Protein AF-A0AAE9XG10-F1 (afdb_monomer_lite)

Secondary structure (DSSP, 8-state):
------HHHHHHHHHHHHH-SS-HHHHHHHHT--TTHHHHHHHHTT-GGGS-GGGSSS----TT----HHHHHHHHHHHHHH--

InterPro domains:
  IPR009057 Homedomain-like superfamily [SSF46689] (3-81)

Sequence (84 aa):
MSKHLTDSERLHIVKEYLGSTRSKYAIEKKYNIAQGLIKDWLRKFGLEYKIIPEQTMEASPNPNSDLTPGEKEELEQLRKKFVS

Radius of gyration: 20.31 Å; chains: 1; bounding box: 56×29×38 Å

Foldseek 3Di:
DADDDDPVRLVVLLVCVLVDPDDQVVSCVVVVHDPCVSVVVCVVVVVNPVPDCPVVPPDPPPVPPPDDPVNVVVVVVVVVVVVD

Organism: Porphyromonas gingivalis (NCBI:txid837)

pLDDT: mean 73.02, std 16.57, range [40.56, 91.19]

Structure (mmCIF, N/CA/C/O backbone):
data_AF-A0AAE9XG10-F1
#
_entry.id   AF-A0AAE9XG10-F1
#
loop_
_atom_site.group_PDB
_atom_site.id
_atom_site.type_symbol
_atom_site.label_atom_id
_atom_site.label_alt_id
_atom_site.label_comp_id
_atom_site.label_asym_id
_atom_site.label_entity_id
_atom_site.label_seq_id
_atom_site.pdbx_PDB_ins_code
_atom_site.Cartn_x
_atom_site.Cartn_y
_atom_site.Cartn_z
_atom_site.occupancy
_atom_site.B_iso_or_equiv
_atom_site.auth_seq_id
_atom_site.auth_comp_id
_atom_site.auth_asym_id
_atom_site.auth_atom_id
_atom_site.pdbx_PDB_model_num
ATOM 1 N N . MET A 1 1 ? 14.694 15.101 -8.300 1.00 46.00 1 MET A N 1
ATOM 2 C CA . MET A 1 1 ? 15.070 15.207 -6.874 1.00 46.00 1 MET A CA 1
ATOM 3 C C . MET A 1 1 ? 14.363 14.108 -6.105 1.00 46.00 1 MET A C 1
ATOM 5 O O . MET A 1 1 ? 13.141 14.119 -6.033 1.00 46.00 1 MET A O 1
ATOM 9 N N . SER A 1 2 ? 15.101 13.132 -5.589 1.00 56.12 2 SER A N 1
ATOM 10 C CA . SER A 1 2 ? 14.577 12.117 -4.675 1.00 56.12 2 SER A CA 1
ATOM 11 C C . SER A 1 2 ? 14.412 12.750 -3.296 1.00 56.12 2 SER A C 1
ATOM 13 O O . SER A 1 2 ? 15.391 12.973 -2.588 1.00 56.12 2 SER A O 1
ATOM 15 N N . LYS A 1 3 ? 13.174 13.090 -2.923 1.00 69.56 3 LYS A N 1
ATOM 16 C CA . LYS A 1 3 ? 12.866 13.461 -1.538 1.00 69.56 3 LYS A CA 1
ATOM 17 C C . LYS A 1 3 ? 13.143 12.243 -0.659 1.00 69.56 3 LYS A C 1
ATOM 19 O O . LYS A 1 3 ? 12.545 11.185 -0.859 1.00 69.56 3 LYS A O 1
ATOM 24 N N . HIS A 1 4 ? 14.074 12.379 0.279 1.00 77.69 4 HIS A N 1
ATOM 25 C CA . HIS A 1 4 ? 14.334 11.347 1.275 1.00 77.69 4 HIS A CA 1
ATOM 26 C C . HIS A 1 4 ? 13.216 11.383 2.312 1.00 77.69 4 HIS A C 1
ATOM 28 O O . HIS A 1 4 ? 13.226 12.213 3.211 1.00 77.69 4 HIS A O 1
ATOM 34 N N . LEU A 1 5 ? 12.241 10.492 2.153 1.00 83.62 5 LEU A N 1
ATOM 35 C CA . LEU A 1 5 ? 11.186 10.296 3.142 1.00 83.62 5 LEU A CA 1
ATOM 36 C C . LEU A 1 5 ? 11.735 9.498 4.319 1.00 83.62 5 LEU A C 1
ATOM 38 O O . LEU A 1 5 ? 12.324 8.426 4.115 1.00 83.62 5 LEU A O 1
ATOM 42 N N . THR A 1 6 ? 11.490 10.005 5.519 1.00 88.12 6 THR A N 1
ATOM 43 C CA . THR A 1 6 ? 11.694 9.300 6.785 1.00 88.12 6 THR A CA 1
ATOM 44 C C . THR A 1 6 ? 10.723 8.127 6.912 1.00 88.12 6 THR A C 1
ATOM 46 O O . THR A 1 6 ? 9.666 8.096 6.276 1.00 88.12 6 THR A O 1
ATOM 49 N N . ASP A 1 7 ? 11.048 7.143 7.751 1.00 84.81 7 ASP A N 1
ATOM 50 C CA . ASP A 1 7 ? 10.170 5.982 7.941 1.00 84.81 7 ASP A CA 1
ATOM 51 C C . ASP A 1 7 ? 8.806 6.365 8.537 1.00 84.81 7 ASP A C 1
ATOM 53 O O . ASP A 1 7 ? 7.788 5.775 8.171 1.00 84.81 7 ASP A O 1
ATOM 57 N N . SER A 1 8 ? 8.753 7.420 9.357 1.00 87.25 8 SER A N 1
ATOM 58 C CA . SER A 1 8 ? 7.504 7.997 9.868 1.00 87.25 8 SER A CA 1
ATOM 59 C C . SER A 1 8 ? 6.613 8.541 8.750 1.00 87.25 8 SER A C 1
ATOM 61 O O . SER A 1 8 ? 5.407 8.288 8.741 1.00 87.25 8 SER A O 1
ATOM 63 N N . GLU A 1 9 ? 7.192 9.247 7.775 1.00 90.00 9 GLU A N 1
ATOM 64 C CA . GLU A 1 9 ? 6.451 9.758 6.616 1.00 90.00 9 GLU A CA 1
ATOM 65 C C . GLU A 1 9 ? 5.953 8.619 5.729 1.00 90.00 9 GLU A C 1
ATOM 67 O O . GLU A 1 9 ? 4.787 8.607 5.338 1.00 90.00 9 GLU A O 1
ATOM 72 N N . ARG A 1 10 ? 6.801 7.618 5.460 1.00 88.19 10 ARG A N 1
ATOM 73 C CA . ARG A 1 10 ? 6.404 6.426 4.691 1.00 88.19 10 ARG A CA 1
ATOM 74 C C . ARG A 1 10 ? 5.230 5.716 5.353 1.00 88.19 10 ARG A C 1
ATOM 76 O O . ARG A 1 10 ? 4.257 5.382 4.679 1.00 88.19 10 ARG A O 1
ATOM 83 N N . LEU A 1 11 ? 5.293 5.528 6.671 1.00 87.75 11 LEU A N 1
ATOM 84 C CA . LEU A 1 11 ? 4.224 4.898 7.439 1.00 87.75 11 LEU A CA 1
ATOM 85 C C . LEU A 1 11 ? 2.928 5.714 7.380 1.00 87.75 11 LEU A C 1
ATOM 87 O O . LEU A 1 11 ? 1.857 5.139 7.198 1.00 87.75 11 LEU A O 1
ATOM 91 N N . HIS A 1 12 ? 3.012 7.039 7.507 1.00 91.06 12 HIS A N 1
ATOM 92 C CA . HIS A 1 12 ? 1.852 7.922 7.394 1.00 91.06 12 HIS A CA 1
ATOM 93 C C . HIS A 1 12 ? 1.192 7.822 6.011 1.00 91.06 12 HIS A C 1
ATOM 95 O O . HIS A 1 12 ? -0.022 7.645 5.929 1.00 91.06 12 HIS A O 1
ATOM 101 N N . ILE A 1 13 ? 1.984 7.841 4.935 1.00 91.06 13 ILE A N 1
ATOM 102 C CA . ILE A 1 13 ? 1.490 7.727 3.555 1.00 91.06 13 ILE A CA 1
ATOM 103 C C . ILE A 1 13 ? 0.800 6.377 3.322 1.00 91.06 13 ILE A C 1
ATOM 105 O O . ILE A 1 13 ? -0.279 6.328 2.733 1.00 91.06 13 ILE A O 1
ATOM 109 N N . VAL A 1 14 ? 1.390 5.277 3.803 1.00 88.12 14 VAL A N 1
ATOM 110 C CA . VAL A 1 14 ? 0.793 3.936 3.681 1.00 88.12 14 VAL A CA 1
ATOM 111 C C . VAL A 1 14 ? -0.508 3.836 4.478 1.00 88.12 14 VAL A C 1
ATOM 113 O O . VAL A 1 14 ? -1.486 3.296 3.965 1.00 88.12 14 VAL A O 1
ATOM 116 N N . LYS A 1 15 ? -0.560 4.382 5.700 1.00 88.81 15 LYS A N 1
ATOM 117 C CA . LYS A 1 15 ? -1.795 4.422 6.499 1.00 88.81 15 LYS A CA 1
ATOM 118 C C . LYS A 1 15 ? -2.889 5.244 5.821 1.00 88.81 15 LYS A C 1
ATOM 120 O O . LYS A 1 15 ? -4.030 4.798 5.798 1.00 88.81 15 LYS A O 1
ATOM 125 N N . GLU A 1 16 ? -2.551 6.401 5.247 1.00 90.38 16 GLU A N 1
ATOM 126 C CA . GLU A 1 16 ? -3.514 7.201 4.483 1.00 90.38 16 GLU A CA 1
ATOM 127 C C . GLU A 1 16 ? -4.027 6.429 3.266 1.00 90.38 16 GLU A C 1
ATOM 129 O O . GLU A 1 16 ? -5.231 6.401 3.039 1.00 90.38 16 GLU A O 1
ATOM 134 N N . TYR A 1 17 ? -3.144 5.767 2.512 1.00 89.31 17 TYR A N 1
ATOM 135 C CA . TYR A 1 17 ? -3.555 4.958 1.367 1.00 89.31 17 TYR A CA 1
ATOM 136 C C . TYR A 1 17 ? -4.509 3.824 1.773 1.00 89.31 17 TYR A C 1
ATOM 138 O O . TYR A 1 17 ? -5.542 3.650 1.137 1.00 89.31 17 TYR A O 1
ATOM 146 N N . LEU A 1 18 ? -4.201 3.087 2.845 1.00 85.19 18 LEU A N 1
ATOM 147 C CA . LEU A 1 18 ? -5.042 1.982 3.322 1.00 85.19 18 LEU A CA 1
ATOM 148 C C . LEU A 1 18 ? -6.375 2.447 3.928 1.00 85.19 18 LEU A C 1
ATOM 150 O O . LEU A 1 18 ? -7.341 1.693 3.911 1.00 85.19 18 LEU A O 1
ATOM 154 N N . GLY A 1 19 ? -6.425 3.659 4.485 1.00 84.94 19 GLY A N 1
ATOM 155 C CA . GLY A 1 19 ? -7.635 4.246 5.067 1.00 84.94 19 GLY A CA 1
ATOM 156 C C . GLY A 1 19 ? -8.452 5.108 4.100 1.00 84.94 19 GLY A C 1
ATOM 157 O O . GLY A 1 19 ? -9.456 5.684 4.512 1.00 84.94 19 GLY A O 1
ATOM 158 N N . SER A 1 20 ? -8.025 5.253 2.844 1.00 81.88 20 SER A N 1
ATOM 159 C CA . SER A 1 20 ? -8.662 6.128 1.859 1.00 81.88 20 SER A CA 1
ATOM 160 C C . SER A 1 20 ? -9.245 5.339 0.689 1.00 81.88 20 SER A C 1
ATOM 162 O O . SER A 1 20 ? -8.712 4.318 0.277 1.00 81.88 20 SER A O 1
ATOM 164 N N . THR A 1 21 ? -10.303 5.874 0.077 1.00 83.12 21 THR A N 1
ATOM 165 C CA . THR A 1 21 ? -10.831 5.410 -1.218 1.00 83.12 21 THR A CA 1
ATOM 166 C C . THR A 1 21 ? -10.018 5.928 -2.411 1.00 83.12 21 THR A C 1
ATOM 168 O O . THR A 1 21 ? -10.308 5.610 -3.564 1.00 83.12 21 THR A O 1
ATOM 171 N N . ARG A 1 22 ? -8.994 6.755 -2.161 1.00 83.50 22 ARG A N 1
ATOM 172 C CA . ARG A 1 22 ? -8.132 7.333 -3.196 1.00 83.50 22 ARG A CA 1
ATOM 173 C C . ARG A 1 22 ? -7.252 6.272 -3.853 1.00 83.50 22 ARG A C 1
ATOM 175 O O . ARG A 1 22 ? -6.715 5.377 -3.206 1.00 83.50 22 ARG A O 1
ATOM 182 N N . SER A 1 23 ? -7.022 6.437 -5.153 1.00 85.06 23 SER A N 1
ATOM 183 C CA . SER A 1 23 ? -6.074 5.600 -5.886 1.00 85.06 23 SER A CA 1
ATOM 184 C C . SER A 1 23 ? -4.633 5.835 -5.416 1.00 85.06 23 SER A C 1
ATOM 186 O O . SER A 1 23 ? -4.278 6.926 -4.958 1.00 85.06 23 SER A O 1
ATOM 188 N N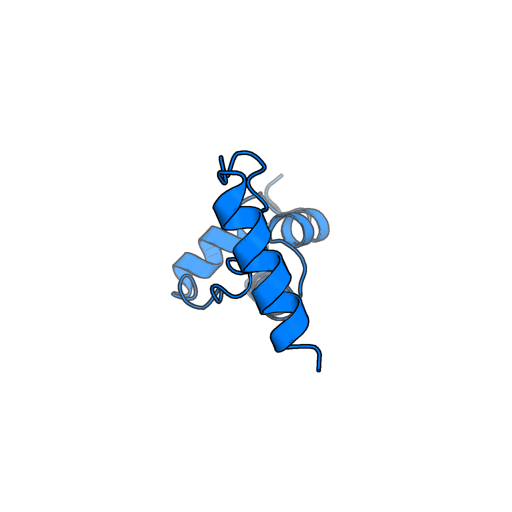 . LYS A 1 24 ? -3.768 4.826 -5.600 1.00 86.31 24 LYS A N 1
ATOM 189 C CA . LYS A 1 24 ? -2.320 4.920 -5.316 1.00 86.31 24 LYS A CA 1
ATOM 190 C C . LYS A 1 24 ? -1.709 6.169 -5.956 1.00 86.31 24 LYS A C 1
ATOM 192 O O . LYS A 1 24 ? -1.048 6.943 -5.277 1.00 86.31 24 LYS A O 1
ATOM 197 N N . TYR A 1 25 ? -2.031 6.405 -7.229 1.00 87.00 25 TYR A N 1
ATOM 198 C CA . TYR A 1 25 ? -1.563 7.560 -7.995 1.00 87.00 25 TYR A CA 1
ATOM 199 C C . TYR A 1 25 ? -1.956 8.900 -7.357 1.00 87.00 25 TYR A C 1
ATOM 201 O O . TYR A 1 25 ? -1.149 9.828 -7.310 1.00 87.00 25 TYR A O 1
ATOM 209 N N . ALA A 1 26 ? -3.185 9.019 -6.844 1.00 88.56 26 ALA A N 1
ATOM 210 C CA . ALA A 1 26 ? -3.646 10.250 -6.206 1.00 88.56 26 ALA A CA 1
ATOM 211 C C . ALA A 1 26 ? -2.861 10.550 -4.919 1.00 88.56 26 ALA A C 1
ATOM 213 O O . ALA A 1 26 ? -2.493 11.702 -4.678 1.00 88.56 26 ALA A O 1
ATOM 214 N N . ILE A 1 27 ? -2.559 9.519 -4.124 1.00 90.56 27 ILE A N 1
ATOM 215 C CA . ILE A 1 27 ? -1.708 9.645 -2.935 1.00 90.56 27 ILE A CA 1
ATOM 216 C C . ILE A 1 27 ? -0.265 9.972 -3.346 1.00 90.56 27 ILE A C 1
ATOM 218 O O . ILE A 1 27 ? 0.327 10.910 -2.815 1.00 90.56 27 ILE A O 1
ATOM 222 N N . GLU A 1 28 ? 0.288 9.285 -4.346 1.00 90.38 28 GLU A N 1
ATOM 223 C CA . GLU A 1 28 ? 1.653 9.530 -4.832 1.00 90.38 28 GLU A CA 1
ATOM 224 C C . GLU A 1 28 ? 1.833 10.972 -5.328 1.00 90.38 28 GLU A C 1
ATOM 226 O O . GLU A 1 28 ? 2.810 11.644 -4.986 1.00 90.38 28 GLU A O 1
ATOM 231 N N . LYS A 1 29 ? 0.837 11.494 -6.050 1.00 90.25 29 LYS A N 1
ATOM 232 C CA . LYS A 1 29 ? 0.803 12.885 -6.508 1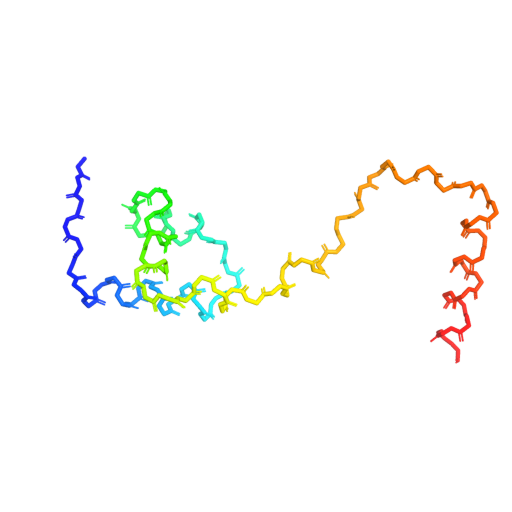.00 90.25 29 LYS A CA 1
ATOM 233 C C . LYS A 1 29 ? 0.684 13.873 -5.347 1.00 90.25 29 LYS A C 1
ATOM 235 O O . LYS A 1 29 ? 1.395 14.876 -5.355 1.00 90.25 29 LYS A O 1
ATOM 240 N N . LYS A 1 30 ? -0.160 13.587 -4.345 1.00 91.19 30 LYS A N 1
ATOM 241 C CA . LYS A 1 30 ? -0.340 14.429 -3.144 1.00 91.19 30 LYS A CA 1
ATOM 242 C C . LYS A 1 30 ? 0.973 14.617 -2.387 1.00 91.19 30 LYS A C 1
ATOM 244 O O . LYS A 1 30 ? 1.310 15.739 -2.025 1.00 91.19 30 LYS A O 1
ATOM 249 N N . TYR A 1 31 ? 1.716 13.535 -2.175 1.00 89.56 31 TYR A N 1
ATOM 250 C CA . TYR A 1 31 ? 2.986 13.573 -1.445 1.00 89.56 31 TYR A CA 1
ATOM 251 C C . TYR A 1 31 ? 4.191 13.886 -2.339 1.00 89.56 31 TYR A C 1
ATOM 253 O O . TYR A 1 31 ? 5.311 14.011 -1.844 1.00 89.56 31 TYR A O 1
ATOM 261 N N . ASN A 1 32 ? 3.969 14.063 -3.647 1.00 89.31 32 ASN A N 1
ATOM 262 C CA . ASN A 1 32 ? 5.011 14.319 -4.638 1.00 89.31 32 ASN A CA 1
ATOM 263 C C . ASN A 1 32 ? 6.127 13.257 -4.578 1.00 89.31 32 ASN A C 1
ATOM 265 O O . ASN A 1 32 ? 7.318 13.569 -4.566 1.00 89.31 32 ASN A O 1
ATOM 269 N N . ILE A 1 33 ? 5.711 11.993 -4.503 1.00 88.62 33 ILE A N 1
ATOM 270 C CA . ILE A 1 33 ? 6.584 10.818 -4.460 1.00 88.62 33 ILE A CA 1
ATOM 271 C C . ILE A 1 33 ? 6.554 10.090 -5.806 1.00 88.62 33 ILE A C 1
ATOM 273 O O . ILE A 1 33 ? 5.680 10.330 -6.640 1.00 88.62 33 ILE A O 1
ATOM 277 N N . ALA A 1 34 ? 7.537 9.220 -6.038 1.00 88.00 34 ALA A N 1
ATOM 278 C CA . ALA A 1 34 ? 7.626 8.472 -7.287 1.00 88.00 34 ALA A CA 1
ATOM 279 C C . ALA A 1 34 ? 6.412 7.547 -7.473 1.00 88.00 34 ALA A C 1
ATOM 281 O O . ALA A 1 34 ? 5.930 6.935 -6.518 1.00 88.00 34 ALA A O 1
ATOM 282 N N . GLN A 1 35 ? 5.946 7.430 -8.717 1.00 88.00 35 GLN A N 1
ATOM 283 C CA . GLN A 1 35 ? 4.869 6.504 -9.052 1.00 88.00 35 GLN A CA 1
ATOM 284 C C . GLN A 1 35 ? 5.317 5.059 -8.830 1.00 88.00 35 GLN A C 1
ATOM 286 O O . GLN A 1 35 ? 6.428 4.685 -9.201 1.00 88.00 35 GLN A O 1
ATOM 291 N N . GLY A 1 36 ? 4.457 4.244 -8.225 1.00 86.19 36 GLY A N 1
ATOM 292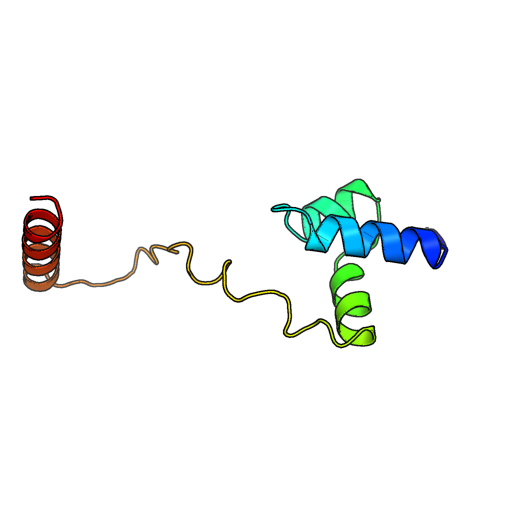 C CA . GLY A 1 36 ? 4.764 2.858 -7.870 1.00 86.19 36 GLY A CA 1
ATOM 293 C C . GLY A 1 36 ? 5.527 2.695 -6.554 1.00 86.19 36 GLY A C 1
ATOM 294 O O . GLY A 1 36 ? 5.678 1.566 -6.085 1.00 86.19 36 GLY A O 1
ATOM 295 N N . LEU A 1 37 ? 5.942 3.782 -5.900 1.00 88.19 37 LEU A N 1
ATOM 296 C CA . LEU A 1 37 ? 6.682 3.709 -4.641 1.00 88.19 37 LEU A CA 1
ATOM 297 C C . LEU A 1 37 ? 5.819 3.136 -3.508 1.00 88.19 37 LEU A C 1
ATOM 299 O O . LEU A 1 37 ? 6.304 2.345 -2.698 1.00 88.19 37 LEU A O 1
ATOM 303 N N . ILE A 1 38 ? 4.516 3.446 -3.499 1.00 88.31 38 ILE A N 1
ATOM 304 C CA . ILE A 1 38 ? 3.572 2.849 -2.542 1.00 88.31 38 ILE A CA 1
ATOM 305 C C . ILE A 1 38 ? 3.453 1.339 -2.784 1.00 88.31 38 ILE A C 1
ATOM 307 O O . ILE A 1 38 ? 3.422 0.563 -1.831 1.00 88.31 38 ILE A O 1
ATOM 311 N N . LYS A 1 39 ? 3.442 0.896 -4.050 1.00 86.69 39 LYS A N 1
ATOM 312 C CA . LYS A 1 39 ? 3.421 -0.536 -4.405 1.00 86.69 39 LYS A CA 1
ATOM 313 C C . LYS A 1 39 ? 4.666 -1.251 -3.878 1.00 86.69 39 LYS A C 1
ATOM 315 O O . LYS A 1 39 ? 4.553 -2.351 -3.342 1.00 86.69 39 LYS A O 1
ATOM 320 N N . ASP A 1 40 ? 5.835 -0.632 -4.007 1.00 87.44 40 ASP A N 1
ATOM 321 C CA . ASP A 1 40 ? 7.088 -1.192 -3.502 1.00 87.44 40 ASP A CA 1
ATOM 322 C C . ASP A 1 40 ? 7.113 -1.296 -1.978 1.00 87.44 40 ASP A C 1
ATOM 324 O O . ASP A 1 40 ? 7.568 -2.308 -1.443 1.00 87.44 40 ASP A O 1
ATOM 328 N N . TRP A 1 41 ? 6.590 -0.295 -1.269 1.00 88.25 41 TRP A N 1
ATOM 329 C CA . TRP A 1 41 ? 6.452 -0.363 0.185 1.00 88.25 41 TRP A CA 1
ATOM 330 C C . TRP A 1 41 ? 5.489 -1.465 0.612 1.00 88.25 41 TRP A C 1
ATOM 332 O O . TRP A 1 41 ? 5.845 -2.279 1.456 1.00 88.25 41 TRP A O 1
ATOM 342 N N . LEU A 1 42 ? 4.309 -1.557 -0.001 1.00 84.56 42 LEU A N 1
ATOM 343 C CA . LEU A 1 42 ? 3.330 -2.597 0.329 1.00 84.56 42 LEU A CA 1
ATOM 344 C C . LEU A 1 42 ? 3.876 -4.008 0.092 1.00 84.56 42 LEU A C 1
ATOM 346 O O . LEU A 1 42 ? 3.658 -4.881 0.930 1.00 84.56 42 LEU A O 1
ATOM 350 N N . ARG A 1 43 ? 4.645 -4.209 -0.988 1.00 83.50 43 ARG A N 1
ATOM 351 C CA . ARG A 1 43 ? 5.365 -5.466 -1.238 1.00 83.50 43 ARG A CA 1
ATOM 352 C C . ARG A 1 43 ? 6.367 -5.767 -0.123 1.00 83.50 43 ARG A C 1
ATOM 354 O O . ARG A 1 43 ? 6.387 -6.877 0.392 1.00 83.50 43 ARG A O 1
ATOM 361 N N . LYS A 1 44 ? 7.164 -4.778 0.301 1.00 81.06 44 LYS A N 1
ATOM 362 C CA . LYS A 1 44 ? 8.118 -4.944 1.415 1.00 81.06 44 LYS A CA 1
ATOM 363 C C . LYS A 1 44 ? 7.440 -5.281 2.745 1.00 81.06 44 LYS A C 1
ATOM 365 O O . LYS A 1 44 ? 8.012 -6.021 3.534 1.00 81.06 44 LYS A O 1
ATOM 370 N N . PHE A 1 45 ? 6.244 -4.751 2.990 1.00 74.31 45 PHE A N 1
ATOM 371 C CA . PHE A 1 45 ? 5.476 -5.023 4.207 1.00 74.31 45 PHE A CA 1
ATOM 372 C C . PHE A 1 45 ? 4.641 -6.314 4.141 1.00 74.31 45 PHE A C 1
ATOM 374 O O . PHE A 1 45 ? 3.955 -6.625 5.110 1.00 74.31 45 PHE A O 1
ATOM 381 N N . GLY A 1 46 ? 4.654 -7.054 3.023 1.00 72.25 46 GLY A N 1
ATOM 382 C CA . GLY A 1 46 ? 3.806 -8.242 2.844 1.00 72.25 46 GLY A CA 1
ATOM 383 C C . GLY A 1 46 ? 2.305 -7.922 2.798 1.00 72.25 46 GLY A C 1
ATOM 384 O O . GLY A 1 46 ? 1.469 -8.786 3.043 1.00 72.25 46 GLY A O 1
ATOM 385 N N . LEU A 1 47 ? 1.944 -6.670 2.500 1.00 70.38 47 LEU A N 1
ATOM 386 C CA . LEU A 1 47 ? 0.559 -6.184 2.448 1.00 70.38 47 LEU A CA 1
ATOM 387 C C . LEU A 1 47 ? -0.031 -6.230 1.032 1.00 70.38 47 LEU A C 1
ATOM 389 O O . LEU A 1 47 ? -1.107 -5.689 0.787 1.00 70.38 47 LEU A O 1
ATOM 393 N N . GLU A 1 48 ? 0.661 -6.879 0.098 1.00 64.19 48 GLU A N 1
ATOM 394 C CA . GLU A 1 48 ? 0.245 -7.006 -1.301 1.00 64.19 48 GLU A CA 1
ATOM 395 C C . GLU A 1 48 ? -1.114 -7.711 -1.467 1.00 64.19 48 GLU A C 1
ATOM 397 O O . GLU A 1 48 ? -1.884 -7.328 -2.342 1.00 64.19 48 GLU A O 1
ATOM 402 N N . TYR A 1 49 ? -1.451 -8.640 -0.563 1.00 56.00 49 TYR A N 1
ATOM 403 C CA . TYR A 1 49 ? -2.720 -9.384 -0.545 1.00 56.00 49 TYR A CA 1
ATOM 404 C C . TYR A 1 49 ? -3.854 -8.693 0.222 1.00 56.00 49 TYR A C 1
ATOM 406 O O . TYR A 1 49 ? -5.004 -9.114 0.129 1.00 56.00 49 TYR A O 1
ATOM 414 N N . LYS A 1 50 ? -3.554 -7.641 0.996 1.00 53.47 50 LYS A N 1
ATOM 415 C CA . LYS A 1 50 ? -4.560 -6.907 1.783 1.00 53.47 50 LYS A CA 1
ATOM 416 C C . LYS A 1 50 ? -5.147 -5.707 1.045 1.00 53.47 50 LYS A C 1
ATOM 418 O O . LYS A 1 50 ? -6.011 -5.030 1.594 1.00 53.47 50 LYS A O 1
ATOM 423 N N . ILE A 1 51 ? -4.716 -5.459 -0.195 1.00 54.16 51 ILE A N 1
ATOM 424 C CA . ILE A 1 51 ? -5.499 -4.652 -1.131 1.00 54.16 51 ILE A CA 1
ATOM 425 C C . ILE A 1 51 ? -6.666 -5.537 -1.558 1.00 54.16 51 ILE A C 1
ATOM 427 O O . ILE A 1 51 ? -6.565 -6.330 -2.488 1.00 54.16 51 ILE A O 1
ATOM 431 N N . ILE A 1 52 ? -7.727 -5.455 -0.766 1.00 48.28 52 ILE A N 1
ATOM 432 C CA . ILE A 1 52 ? -8.972 -6.197 -0.907 1.00 48.28 52 ILE A CA 1
ATOM 433 C C . ILE A 1 52 ? -9.428 -6.130 -2.380 1.00 48.28 52 ILE A C 1
ATOM 435 O O . ILE A 1 52 ? -9.418 -5.040 -2.961 1.00 48.28 52 ILE A O 1
ATOM 439 N N . PRO A 1 53 ? -9.881 -7.243 -2.986 1.00 45.53 53 PRO A N 1
ATOM 440 C CA . PRO A 1 53 ? -10.524 -7.269 -4.305 1.00 45.53 53 PRO A CA 1
ATOM 441 C C . PRO A 1 53 ? -11.884 -6.538 -4.338 1.00 45.53 53 PRO A C 1
ATOM 443 O O . PRO A 1 53 ? -12.684 -6.742 -5.242 1.00 45.53 53 PRO A O 1
ATOM 446 N N . GLU A 1 54 ? -12.145 -5.631 -3.398 1.00 43.12 54 GLU A N 1
ATOM 447 C CA . GLU A 1 54 ? -13.319 -4.753 -3.369 1.00 43.12 54 GLU A CA 1
ATOM 448 C C . GLU A 1 54 ? -13.152 -3.538 -4.304 1.00 43.12 54 GLU A C 1
ATOM 450 O O . GLU A 1 54 ? -13.984 -2.645 -4.348 1.00 43.12 54 GLU A O 1
ATOM 455 N N . GLN A 1 55 ? -12.085 -3.518 -5.113 1.00 47.56 55 GLN A N 1
ATOM 456 C CA . GLN A 1 55 ? -12.010 -2.711 -6.340 1.00 47.56 55 GLN A CA 1
ATOM 457 C C . GLN A 1 55 ? -12.019 -3.572 -7.616 1.00 47.56 55 GLN A C 1
ATOM 459 O O . GLN A 1 55 ? -11.790 -3.061 -8.708 1.00 47.56 55 GLN A O 1
ATOM 464 N N . THR A 1 56 ? -12.287 -4.879 -7.504 1.00 44.16 56 THR A N 1
ATOM 465 C CA . THR A 1 56 ? -12.489 -5.791 -8.650 1.00 44.16 56 THR A CA 1
ATOM 466 C C . THR A 1 56 ? -13.961 -6.188 -8.821 1.00 44.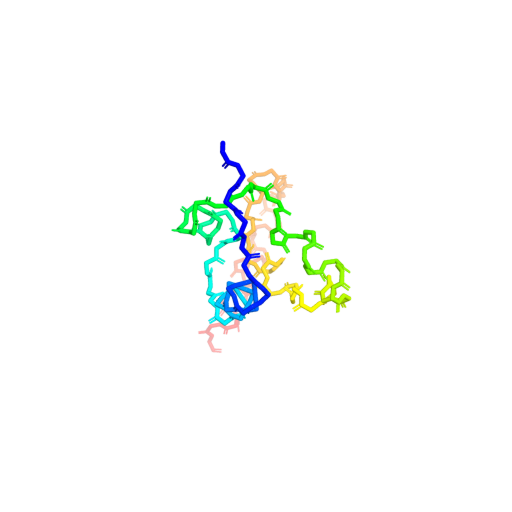16 56 THR A C 1
ATOM 468 O O . THR A 1 56 ? -14.294 -6.954 -9.718 1.00 44.16 56 THR A O 1
ATOM 471 N N . MET A 1 57 ? -14.867 -5.614 -8.024 1.00 44.97 57 MET A N 1
ATOM 472 C CA . MET A 1 57 ? -16.316 -5.716 -8.230 1.00 44.97 57 MET A CA 1
ATOM 473 C C . MET A 1 57 ? -16.993 -4.342 -8.265 1.00 44.97 57 MET A C 1
ATOM 475 O O . MET A 1 57 ? -18.129 -4.204 -7.846 1.00 44.97 57 MET A O 1
ATOM 479 N N . GLU A 1 58 ? -16.328 -3.325 -8.806 1.00 42.03 58 GLU A N 1
ATOM 480 C CA . GLU A 1 58 ? -17.078 -2.260 -9.467 1.00 42.03 58 GLU A CA 1
ATOM 481 C C . GLU A 1 58 ? -17.095 -2.623 -10.939 1.00 42.03 58 GLU A C 1
ATOM 483 O O . GLU A 1 58 ? -16.045 -2.777 -11.570 1.00 42.03 58 GLU A O 1
ATOM 488 N N . ALA A 1 59 ? -18.304 -2.854 -11.440 1.00 44.72 59 ALA A N 1
ATOM 489 C CA . ALA A 1 59 ? -18.587 -3.151 -12.824 1.00 44.72 59 ALA A CA 1
ATOM 490 C C . ALA A 1 59 ? -17.708 -2.293 -13.740 1.00 44.72 59 ALA A C 1
ATOM 492 O O . ALA A 1 59 ? -17.935 -1.101 -13.923 1.00 44.72 59 ALA A O 1
ATOM 493 N N . SER A 1 60 ? -16.721 -2.921 -14.370 1.00 40.56 60 SER A N 1
ATOM 494 C CA . SER A 1 60 ? -16.418 -2.535 -15.733 1.00 40.56 60 SER A CA 1
ATOM 495 C C . SER A 1 60 ? -17.546 -3.136 -16.561 1.00 40.56 60 SER A C 1
ATOM 497 O O . SER A 1 60 ? -17.546 -4.354 -16.754 1.00 40.56 60 SER A O 1
ATOM 499 N N . PRO A 1 61 ? -18.522 -2.357 -17.066 1.00 44.44 61 PRO A N 1
ATOM 500 C CA . PRO A 1 61 ? -19.146 -2.764 -18.300 1.00 44.44 61 PRO A CA 1
ATOM 501 C C . PRO A 1 61 ? -18.012 -2.712 -19.319 1.00 44.44 61 PRO A C 1
ATOM 503 O O . PRO A 1 61 ? -17.676 -1.661 -19.853 1.00 44.44 61 PRO A O 1
ATOM 506 N N . ASN A 1 62 ? -17.362 -3.849 -19.547 1.00 46.66 62 ASN A N 1
ATOM 507 C CA . ASN A 1 62 ? -16.815 -4.103 -20.862 1.00 46.66 62 ASN A CA 1
ATOM 508 C C . ASN A 1 62 ? -17.995 -3.892 -21.831 1.00 46.66 62 ASN A C 1
ATOM 510 O O . ASN A 1 62 ? -18.943 -4.680 -21.765 1.00 46.66 62 ASN A O 1
ATOM 514 N N . PRO A 1 63 ? -18.001 -2.862 -22.700 1.00 47.09 63 PRO A N 1
ATOM 515 C CA . PRO A 1 63 ? -19.091 -2.687 -23.648 1.00 47.09 63 PRO A CA 1
ATOM 516 C C . PRO A 1 63 ? -19.069 -3.744 -24.763 1.00 47.09 63 PRO A C 1
ATOM 518 O O . PRO A 1 63 ? -19.930 -3.714 -25.631 1.00 47.09 63 PRO A O 1
ATOM 521 N N . ASN A 1 64 ? -18.149 -4.711 -24.721 1.00 47.16 64 ASN A N 1
ATOM 522 C CA . ASN A 1 64 ? -18.088 -5.833 -25.652 1.00 47.16 64 ASN A CA 1
ATOM 523 C C . ASN A 1 64 ? -18.569 -7.139 -25.005 1.00 47.16 64 ASN A C 1
ATOM 525 O O . ASN A 1 64 ? -17.948 -8.185 -25.185 1.00 47.16 64 ASN A O 1
ATOM 529 N N . SER A 1 65 ? -19.638 -7.089 -24.205 1.00 49.22 65 SER A N 1
ATOM 530 C CA . SER A 1 65 ? -20.428 -8.300 -23.966 1.00 49.22 65 SER A CA 1
ATOM 531 C C . SER A 1 65 ? -21.443 -8.381 -25.094 1.00 49.22 65 SER A C 1
ATOM 533 O O . SER A 1 65 ? -22.454 -7.675 -25.081 1.00 49.22 65 SER A O 1
ATOM 535 N N . ASP A 1 66 ? -21.115 -9.198 -26.090 1.00 60.09 66 ASP A N 1
ATOM 536 C CA . ASP A 1 66 ? -21.975 -9.615 -27.199 1.00 60.09 66 ASP A CA 1
ATOM 537 C C . ASP A 1 66 ? -23.127 -10.475 -26.642 1.00 60.09 66 ASP A C 1
ATOM 539 O O . ASP A 1 66 ? -23.231 -11.671 -26.883 1.00 60.09 66 ASP A O 1
ATOM 543 N N . LEU A 1 67 ? -23.945 -9.879 -25.768 1.00 58.16 67 LEU A N 1
ATOM 544 C CA . LEU A 1 67 ? -25.126 -10.529 -25.225 1.00 58.16 67 LEU A CA 1
ATOM 545 C C . LEU A 1 67 ? -26.144 -10.604 -26.348 1.00 58.16 67 LEU A C 1
ATOM 547 O O . LEU A 1 67 ? -26.600 -9.572 -26.868 1.00 58.16 67 LEU A O 1
ATOM 551 N N . THR A 1 68 ? -26.497 -11.832 -26.699 1.00 61.25 68 THR A N 1
ATOM 552 C CA . THR A 1 68 ? -27.547 -12.100 -27.669 1.00 61.25 68 THR A CA 1
ATOM 553 C C . THR A 1 68 ? -28.868 -11.497 -27.169 1.00 61.25 68 THR A C 1
ATOM 555 O O . THR A 1 68 ? -29.054 -11.302 -25.962 1.00 61.25 68 THR A O 1
ATOM 558 N N . PRO A 1 69 ? -29.814 -11.152 -28.063 1.00 63.62 69 PRO A N 1
ATOM 559 C CA . PRO A 1 69 ? -31.070 -10.514 -27.664 1.00 63.62 69 PRO A CA 1
ATOM 560 C C . PRO A 1 69 ? -31.837 -11.276 -26.569 1.00 63.62 69 PRO A C 1
ATOM 562 O O . PRO A 1 69 ? -32.462 -10.640 -25.726 1.00 63.62 69 PRO A O 1
ATOM 565 N N . GLY A 1 70 ? -31.725 -12.611 -26.536 1.00 71.25 70 GLY A N 1
ATOM 566 C CA . GLY A 1 70 ? -32.362 -13.451 -25.518 1.00 71.25 70 GLY A CA 1
ATOM 567 C C . GLY A 1 70 ? -31.772 -13.278 -24.115 1.00 71.25 70 GLY A C 1
ATOM 568 O O . GLY A 1 70 ? -32.516 -13.155 -23.146 1.00 71.25 70 GLY A O 1
ATOM 569 N N . GLU A 1 71 ? -30.447 -13.168 -23.996 1.00 70.12 71 GLU A N 1
ATOM 570 C CA . GLU A 1 71 ? -29.778 -13.006 -22.695 1.00 70.12 71 GLU A CA 1
ATOM 571 C C . GLU A 1 71 ? -30.087 -11.642 -22.055 1.00 70.12 71 GLU A C 1
ATOM 573 O O . GLU A 1 71 ? -30.142 -11.508 -20.830 1.00 70.12 71 GLU A O 1
ATOM 578 N N . LYS A 1 72 ? -30.340 -10.614 -22.878 1.00 72.81 72 LYS A N 1
ATOM 579 C CA . LYS A 1 72 ? -30.772 -9.292 -22.393 1.00 72.81 72 LYS A CA 1
ATOM 580 C C . LYS A 1 72 ? -32.179 -9.336 -21.798 1.00 72.81 72 LYS A C 1
ATOM 582 O O . LYS A 1 72 ? -32.427 -8.675 -20.789 1.00 72.81 72 LYS A O 1
ATOM 587 N N . GLU A 1 73 ? -33.076 -10.118 -22.394 1.00 77.19 73 GLU A N 1
ATOM 588 C CA . GLU A 1 73 ? -34.457 -10.249 -21.927 1.00 77.19 73 GLU A CA 1
ATOM 589 C C . GLU A 1 73 ? -34.542 -11.022 -20.603 1.00 77.19 73 GLU A C 1
ATOM 591 O O . GLU A 1 73 ? -35.215 -10.570 -19.673 1.00 77.19 73 GLU A O 1
ATOM 596 N N . GLU A 1 74 ? -33.791 -12.117 -20.454 1.00 78.31 74 GLU A N 1
ATOM 597 C CA . GLU A 1 74 ? -33.718 -12.853 -19.182 1.00 78.31 74 GLU A CA 1
ATOM 598 C C . GLU A 1 74 ? -33.176 -11.986 -18.036 1.00 78.31 74 GLU A C 1
ATOM 600 O O . GLU A 1 74 ? -33.703 -12.022 -16.918 1.00 78.31 74 GLU A O 1
ATOM 605 N N . LEU A 1 75 ? -32.166 -11.152 -18.306 1.00 74.62 75 LEU A N 1
ATOM 606 C CA . LEU A 1 75 ? -31.604 -10.246 -17.305 1.00 74.62 75 LEU A CA 1
ATOM 607 C C . LEU A 1 75 ? -32.633 -9.207 -16.831 1.00 74.62 75 LEU A C 1
ATOM 609 O O . LEU A 1 75 ? -32.692 -8.883 -15.641 1.00 74.62 75 LEU A O 1
ATOM 613 N N . GLU A 1 76 ? -33.451 -8.677 -17.741 1.00 77.00 76 GLU A N 1
ATOM 614 C CA . GLU A 1 76 ? -34.486 -7.703 -17.392 1.00 77.00 76 GLU A CA 1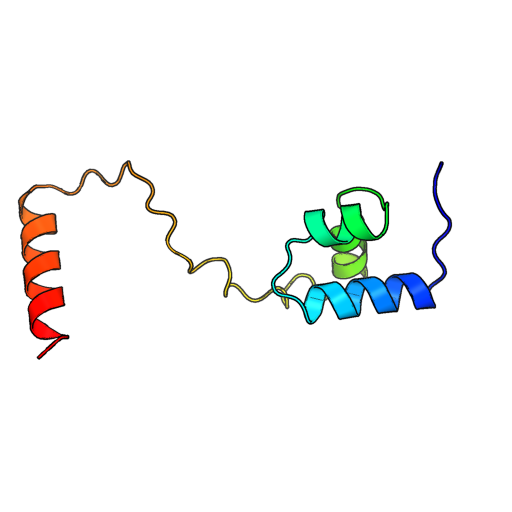
ATOM 615 C C . GLU A 1 76 ? -35.612 -8.346 -16.569 1.00 77.00 76 GLU A C 1
ATOM 617 O O . GLU A 1 76 ? -36.083 -7.756 -15.590 1.00 77.00 76 GLU A O 1
ATOM 622 N N . GLN A 1 77 ? -35.994 -9.583 -16.899 1.00 79.50 77 GLN A N 1
ATOM 623 C CA . GLN A 1 77 ? -36.970 -10.345 -16.118 1.00 79.50 77 GLN A CA 1
ATOM 624 C C . GLN A 1 77 ? -36.462 -10.653 -14.704 1.00 79.50 77 GLN A C 1
ATOM 626 O O . GLN A 1 77 ? -37.208 -10.489 -13.735 1.00 79.50 77 GLN A O 1
ATOM 631 N N . LEU A 1 78 ? -35.188 -11.026 -14.554 1.00 76.25 78 LEU A N 1
ATOM 632 C CA . LEU A 1 78 ? -34.570 -11.236 -13.243 1.00 76.25 78 LEU A CA 1
ATOM 633 C C . LEU A 1 78 ? -34.574 -9.950 -12.411 1.00 76.25 78 LEU A C 1
ATOM 635 O O . LEU A 1 78 ? -34.994 -9.974 -11.256 1.00 76.25 78 LEU A O 1
ATOM 639 N N . ARG A 1 79 ? -34.196 -8.806 -12.994 1.00 76.56 79 ARG A N 1
ATOM 640 C CA . ARG A 1 79 ? -34.205 -7.510 -12.287 1.00 76.56 79 ARG A CA 1
ATOM 641 C C . ARG A 1 79 ? -35.592 -7.133 -11.773 1.00 76.56 79 ARG A C 1
ATOM 643 O O . ARG A 1 79 ? -35.708 -6.686 -10.636 1.00 76.56 79 ARG A O 1
ATOM 650 N N . LYS A 1 80 ? -36.642 -7.361 -12.568 1.00 73.19 80 LYS A N 1
ATOM 651 C CA . LYS A 1 80 ? -38.034 -7.131 -12.139 1.00 73.19 80 LYS A CA 1
ATOM 652 C C . LYS A 1 80 ? -38.445 -8.046 -10.984 1.00 73.19 80 LYS A C 1
ATOM 654 O O . LYS A 1 80 ? -39.221 -7.630 -10.134 1.00 73.19 80 LYS A O 1
ATOM 659 N N . LYS A 1 81 ? -37.901 -9.263 -10.923 1.00 70.56 81 LYS A N 1
ATOM 660 C CA . LYS A 1 81 ? -38.229 -10.263 -9.897 1.00 70.56 81 LYS A CA 1
ATOM 661 C C . LYS A 1 81 ? -37.554 -10.016 -8.543 1.00 70.56 81 LYS A C 1
ATOM 663 O O . LYS A 1 81 ? -38.067 -10.483 -7.538 1.00 70.56 81 LYS A O 1
ATOM 668 N N . PHE A 1 82 ? -36.431 -9.294 -8.513 1.00 59.03 82 PHE A N 1
ATOM 669 C CA . PHE A 1 82 ? -35.706 -8.948 -7.279 1.00 59.03 82 PHE A CA 1
ATOM 670 C C . PHE A 1 82 ? -36.067 -7.566 -6.702 1.00 59.03 82 PHE A C 1
ATOM 672 O O . PHE A 1 82 ? -35.639 -7.247 -5.597 1.00 59.03 82 PHE A O 1
ATOM 679 N N . VAL A 1 83 ? -36.830 -6.744 -7.433 1.00 59.00 83 VAL A N 1
ATOM 680 C CA . VAL A 1 83 ? -37.273 -5.398 -7.005 1.00 59.00 83 VAL A CA 1
ATOM 681 C C . VAL A 1 83 ? -38.756 -5.386 -6.580 1.00 59.00 83 VAL A C 1
ATOM 683 O O . VAL A 1 83 ? -39.335 -4.320 -6.391 1.00 59.00 83 VAL A O 1
ATOM 686 N N . SER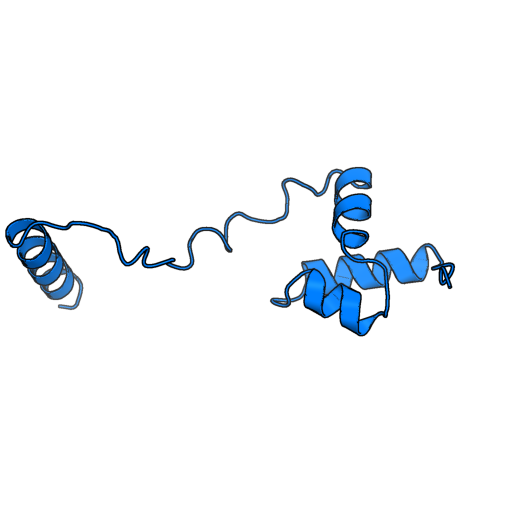 A 1 84 ? -39.377 -6.555 -6.377 1.00 51.12 84 SER A N 1
ATOM 687 C CA . SER A 1 84 ? -40.749 -6.669 -5.860 1.00 51.12 84 SER A CA 1
ATOM 688 C C . SER A 1 84 ? -40.843 -7.514 -4.602 1.00 51.12 84 SER A C 1
ATOM 690 O O . SER A 1 84 ? -40.050 -8.469 -4.464 1.00 51.12 84 SER A O 1
#